Protein AF-A0A535CER4-F1 (afdb_monomer)

Solvent-accessible surface area (backbone atoms only — not comparable to full-atom values): 4671 Å² total; per-residue (Å²): 111,72,69,57,55,51,53,51,52,54,48,53,51,53,57,58,58,70,44,49,67,62,53,49,50,52,50,51,52,38,52,53,49,45,50,55,52,43,52,53,47,53,55,50,31,71,78,41,71,64,57,97,86,39,46,60,67,59,50,45,52,51,51,52,53,52,46,66,40,45,77,75,72,45,78,84,64,83,86,130

Structure (mmCIF, N/CA/C/O backbone):
data_AF-A0A535CER4-F1
#
_entry.id   AF-A0A535CER4-F1
#
loop_
_atom_site.group_PDB
_atom_site.id
_atom_site.type_symbol
_atom_site.label_atom_id
_atom_site.label_alt_id
_atom_site.label_comp_id
_atom_site.label_asym_id
_atom_site.label_entity_id
_atom_site.label_seq_id
_atom_site.pdbx_PDB_ins_code
_atom_site.Cartn_x
_atom_site.Cartn_y
_atom_site.Cartn_z
_atom_site.occupancy
_atom_site.B_iso_or_equiv
_atom_site.auth_seq_id
_atom_site.auth_comp_id
_atom_site.auth_asym_id
_atom_site.auth_atom_id
_atom_site.pdbx_PDB_model_num
ATOM 1 N N . MET A 1 1 ? -32.151 -9.369 7.815 1.00 80.25 1 MET A N 1
ATOM 2 C CA . MET A 1 1 ? -30.788 -9.944 7.892 1.00 80.25 1 MET A CA 1
ATOM 3 C C . MET A 1 1 ? -29.729 -9.055 7.240 1.00 80.25 1 MET A C 1
ATOM 5 O O . MET A 1 1 ? -28.790 -8.698 7.930 1.00 80.25 1 MET A O 1
ATOM 9 N N . LEU A 1 2 ? -29.887 -8.601 5.987 1.00 92.62 2 LEU A N 1
ATOM 10 C CA . LEU A 1 2 ? -28.877 -7.764 5.304 1.00 92.62 2 LEU A CA 1
ATOM 11 C C . LEU A 1 2 ? -28.456 -6.496 6.081 1.00 92.62 2 LEU A C 1
ATOM 13 O O . LEU A 1 2 ? -27.271 -6.217 6.213 1.00 92.62 2 LEU A O 1
ATOM 17 N N . ARG A 1 3 ? -29.420 -5.765 6.662 1.00 92.69 3 ARG A N 1
ATOM 18 C CA . ARG A 1 3 ? -29.152 -4.554 7.466 1.00 92.69 3 ARG A CA 1
ATOM 19 C C . ARG A 1 3 ? -28.248 -4.831 8.670 1.00 92.69 3 ARG A C 1
ATOM 21 O O . ARG A 1 3 ? -27.390 -4.019 8.973 1.00 92.69 3 ARG A O 1
ATOM 28 N N . PHE A 1 4 ? -28.409 -5.986 9.315 1.00 95.62 4 PHE A N 1
ATOM 29 C CA . PHE A 1 4 ? -27.563 -6.383 10.439 1.00 95.62 4 PHE A CA 1
ATOM 30 C C . PHE A 1 4 ? -26.109 -6.582 9.992 1.00 95.62 4 PHE A C 1
ATOM 32 O O . PHE A 1 4 ? -25.211 -5.983 10.574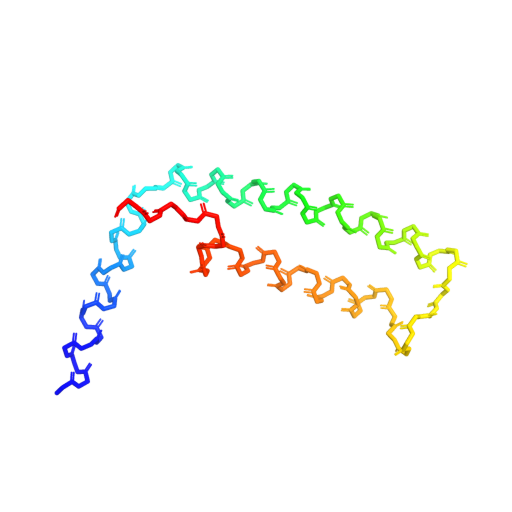 1.00 95.62 4 PHE A O 1
ATOM 39 N N . TYR A 1 5 ? -25.879 -7.338 8.912 1.00 94.94 5 TYR A N 1
ATOM 40 C CA . TYR A 1 5 ? -24.531 -7.538 8.368 1.00 94.94 5 TYR A CA 1
ATOM 41 C C . TYR A 1 5 ? -23.866 -6.221 7.951 1.00 94.94 5 TYR A C 1
ATOM 43 O O . TYR A 1 5 ? -22.684 -6.025 8.222 1.00 94.94 5 TYR A O 1
ATOM 51 N N . ILE A 1 6 ? -24.626 -5.297 7.352 1.00 96.19 6 ILE A N 1
ATOM 52 C CA . ILE A 1 6 ? -24.120 -3.968 6.981 1.00 96.19 6 ILE A CA 1
ATOM 53 C C . ILE A 1 6 ? -23.686 -3.175 8.223 1.00 96.19 6 ILE A C 1
ATOM 55 O O . ILE A 1 6 ? -22.601 -2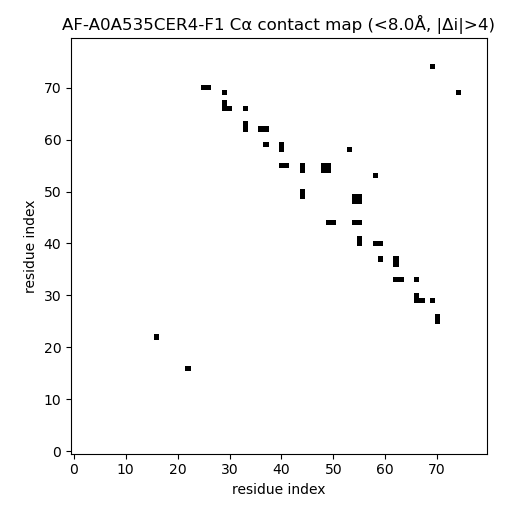.595 8.225 1.00 96.19 6 ILE A O 1
ATOM 59 N N . GLU A 1 7 ? -24.484 -3.164 9.294 1.00 95.75 7 GLU A N 1
ATOM 60 C CA . GLU A 1 7 ? -24.130 -2.439 10.523 1.00 95.75 7 GLU A CA 1
ATOM 61 C C . GLU A 1 7 ? -22.922 -3.050 11.246 1.00 95.75 7 GLU A C 1
ATOM 63 O O . GLU A 1 7 ? -22.059 -2.319 11.750 1.00 95.75 7 GLU A O 1
ATOM 68 N N . VAL A 1 8 ? -22.805 -4.383 11.248 1.00 95.06 8 VAL A N 1
ATOM 69 C CA . VAL A 1 8 ? -21.627 -5.084 11.781 1.00 95.06 8 VAL A CA 1
ATOM 70 C C . VAL A 1 8 ? -20.384 -4.719 10.971 1.00 95.06 8 VAL A C 1
ATOM 72 O O . VAL A 1 8 ? -19.382 -4.299 11.553 1.00 95.06 8 VAL A O 1
ATOM 75 N N . ALA A 1 9 ? -20.459 -4.787 9.638 1.00 91.69 9 ALA A N 1
ATOM 76 C CA . ALA A 1 9 ? -19.353 -4.418 8.757 1.00 91.69 9 ALA A CA 1
ATOM 77 C C . ALA A 1 9 ? -18.927 -2.954 8.963 1.00 91.69 9 ALA A C 1
ATOM 79 O O . ALA A 1 9 ? -17.741 -2.660 9.121 1.00 91.69 9 ALA A O 1
ATOM 80 N N . ARG A 1 10 ? -19.892 -2.030 9.058 1.00 94.06 10 ARG A N 1
ATOM 81 C CA . ARG A 1 10 ? -19.635 -0.604 9.311 1.00 94.06 10 ARG A CA 1
ATOM 82 C C . ARG A 1 10 ? -18.961 -0.367 10.661 1.00 94.06 10 ARG A C 1
ATOM 84 O O . ARG A 1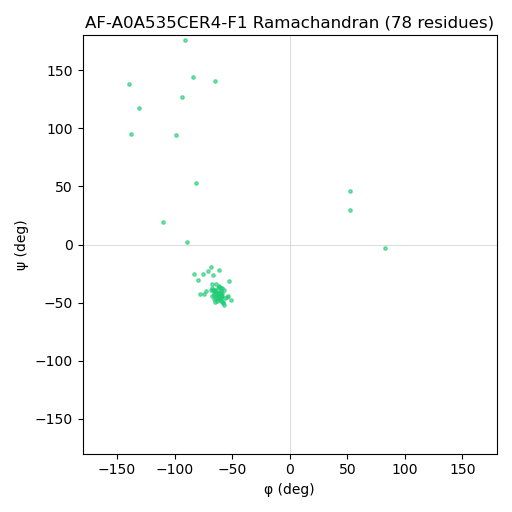 10 ? -18.114 0.518 10.794 1.00 94.06 10 ARG A O 1
ATOM 91 N N . THR A 1 11 ? -19.341 -1.128 11.679 1.00 93.12 11 THR A N 1
ATOM 92 C CA . THR A 1 11 ? -18.776 -1.005 13.027 1.00 93.12 11 THR A CA 1
ATOM 93 C C . THR A 1 11 ? -17.367 -1.588 13.097 1.00 93.12 11 THR A C 1
ATOM 95 O O . THR A 1 11 ? -16.471 -0.928 13.623 1.00 93.12 11 THR A O 1
ATOM 98 N N . ALA A 1 12 ? -17.132 -2.750 12.482 1.00 87.75 12 ALA A N 1
ATOM 99 C CA . ALA A 1 12 ? -15.797 -3.330 12.350 1.00 87.75 12 ALA A CA 1
ATOM 100 C C . ALA A 1 12 ? -14.845 -2.399 11.579 1.00 87.75 12 ALA A C 1
ATOM 102 O O . ALA A 1 12 ? -13.728 -2.146 12.027 1.00 87.75 12 ALA A O 1
ATOM 103 N N . PHE A 1 13 ? -15.316 -1.803 10.479 1.00 86.81 13 PHE A N 1
ATOM 104 C CA . PHE A 1 13 ? -14.538 -0.839 9.702 1.00 86.81 13 PHE A CA 1
ATOM 105 C C . PHE A 1 13 ? -14.176 0.411 10.516 1.00 86.81 13 PHE A C 1
ATOM 107 O O . PHE A 1 13 ? -13.021 0.834 10.529 1.00 86.81 13 PHE A O 1
ATOM 114 N N . ARG A 1 14 ? -15.134 0.970 11.272 1.00 88.69 14 ARG A N 1
ATOM 115 C CA . ARG A 1 14 ? -14.857 2.083 12.196 1.00 88.69 14 ARG A CA 1
ATOM 116 C C . ARG A 1 14 ? -13.807 1.714 13.241 1.00 88.69 14 ARG A C 1
ATOM 118 O O . ARG A 1 14 ? -12.924 2.526 13.491 1.00 88.69 14 ARG A O 1
ATOM 125 N N . ARG A 1 15 ? -13.863 0.502 13.806 1.00 87.06 15 ARG A N 1
ATOM 126 C CA . ARG A 1 15 ? -12.855 0.018 14.763 1.00 87.06 15 ARG A CA 1
ATOM 127 C C . ARG A 1 15 ? -11.465 -0.034 14.133 1.00 87.06 15 ARG A C 1
ATOM 129 O O . ARG A 1 15 ? -10.514 0.447 14.740 1.00 87.06 15 ARG A O 1
ATOM 136 N N . GLN A 1 16 ? -11.356 -0.555 12.911 1.00 83.31 16 GLN A N 1
ATOM 137 C CA . GLN A 1 16 ? -10.082 -0.616 12.195 1.00 83.31 16 GLN A CA 1
ATOM 138 C C . GLN A 1 16 ? -9.495 0.784 11.977 1.00 83.31 16 GLN A C 1
ATOM 140 O O . GLN A 1 16 ? -8.300 0.992 12.172 1.00 83.31 16 GLN A O 1
ATOM 145 N N . LEU A 1 17 ? -10.334 1.767 11.636 1.00 83.50 17 LEU A N 1
ATOM 146 C CA . LEU A 1 17 ? -9.908 3.146 11.393 1.00 83.50 17 LEU A CA 1
ATOM 147 C C . LEU A 1 17 ? -9.419 3.893 12.641 1.00 83.50 17 LEU A C 1
ATOM 149 O O . LEU A 1 17 ? -8.703 4.878 12.485 1.00 83.50 17 LEU A O 1
ATOM 153 N N . ILE A 1 18 ? -9.759 3.454 13.857 1.00 87.75 18 ILE A N 1
ATOM 154 C CA . ILE A 1 18 ? -9.260 4.080 15.097 1.00 87.75 18 ILE A CA 1
ATOM 155 C C . ILE A 1 18 ? -7.735 3.922 15.204 1.00 87.75 18 ILE A C 1
ATOM 157 O O . ILE A 1 18 ? -7.043 4.850 15.624 1.00 87.75 18 ILE A O 1
ATOM 161 N N . TYR A 1 19 ? -7.185 2.805 14.723 1.00 84.44 19 TYR A N 1
ATOM 162 C CA . TYR A 1 19 ? -5.747 2.522 14.716 1.00 84.44 19 TYR A CA 1
ATOM 163 C C . TYR A 1 19 ? -5.024 3.202 13.541 1.00 84.44 19 TYR A C 1
ATOM 165 O O . TYR A 1 19 ? -4.306 2.570 12.766 1.00 84.44 19 TYR A O 1
ATOM 173 N N . ARG A 1 20 ? -5.216 4.520 13.396 1.00 85.50 20 ARG A N 1
ATOM 174 C CA . ARG A 1 20 ? -4.743 5.320 12.249 1.00 85.50 20 ARG A CA 1
ATOM 175 C C . ARG A 1 20 ? -3.245 5.173 12.004 1.00 85.50 20 ARG A C 1
ATOM 177 O O . ARG A 1 20 ? -2.841 4.973 10.866 1.00 85.50 20 ARG A O 1
ATOM 184 N N . TRP A 1 21 ? -2.441 5.236 13.063 1.00 89.06 21 TRP A N 1
ATOM 185 C CA . TRP A 1 21 ? -0.987 5.114 12.962 1.00 89.06 21 TRP A CA 1
ATOM 186 C C . TRP A 1 21 ? -0.537 3.713 12.563 1.00 89.06 21 TRP A C 1
ATOM 188 O O . TRP A 1 21 ? 0.356 3.594 11.734 1.00 89.06 21 TRP A O 1
ATOM 198 N N . ALA A 1 22 ? -1.186 2.665 13.076 1.00 87.06 22 ALA A N 1
ATOM 199 C CA . ALA A 1 22 ? -0.885 1.293 12.673 1.00 87.06 22 ALA A CA 1
ATOM 200 C C . ALA A 1 22 ? -1.250 1.056 11.199 1.00 87.06 22 ALA A C 1
ATOM 202 O O . ALA A 1 22 ? -0.456 0.497 10.446 1.00 87.06 22 ALA A O 1
ATOM 203 N N . ASN A 1 23 ? -2.410 1.556 10.760 1.00 88.75 23 ASN A N 1
ATOM 204 C CA . ASN A 1 23 ? -2.816 1.479 9.356 1.00 88.75 23 ASN A CA 1
ATOM 205 C C . ASN A 1 23 ? -1.874 2.275 8.446 1.00 88.75 23 ASN A C 1
ATOM 207 O O . ASN A 1 23 ? -1.530 1.800 7.368 1.00 88.75 23 ASN A O 1
ATOM 211 N N . LEU A 1 24 ? -1.443 3.468 8.870 1.00 91.50 24 LEU A N 1
ATOM 212 C CA . LEU A 1 24 ? -0.514 4.290 8.098 1.00 91.50 24 LEU A CA 1
ATOM 213 C C . LEU A 1 24 ? 0.868 3.640 8.019 1.00 91.50 24 LEU A C 1
ATOM 215 O O . LEU A 1 24 ? 1.438 3.582 6.936 1.00 91.50 24 LEU A O 1
ATOM 219 N N . ALA A 1 25 ? 1.381 3.112 9.131 1.00 91.81 25 ALA A N 1
ATOM 220 C CA . ALA A 1 25 ? 2.634 2.369 9.148 1.00 91.81 25 ALA A CA 1
ATOM 221 C C . ALA A 1 25 ? 2.559 1.165 8.201 1.00 91.81 25 ALA A C 1
ATOM 223 O O . ALA A 1 25 ? 3.401 1.036 7.320 1.00 91.81 25 ALA A O 1
ATOM 224 N N . GLY A 1 26 ? 1.498 0.356 8.295 1.00 90.56 26 GLY A N 1
ATOM 225 C CA . GLY A 1 26 ? 1.280 -0.770 7.389 1.00 90.56 26 GLY A CA 1
ATOM 226 C C . GLY A 1 26 ? 1.177 -0.345 5.922 1.00 90.56 26 GLY A C 1
ATOM 227 O O . GLY A 1 26 ? 1.791 -0.967 5.058 1.00 90.56 26 GLY A O 1
ATOM 228 N N . LEU A 1 27 ? 0.460 0.741 5.622 1.00 93.00 27 LEU A N 1
ATOM 229 C CA . LEU A 1 27 ? 0.376 1.294 4.268 1.00 93.00 27 LEU A CA 1
ATOM 230 C C . LEU A 1 27 ? 1.757 1.703 3.744 1.00 93.00 27 LEU A C 1
ATOM 232 O O . LEU A 1 27 ? 2.125 1.318 2.637 1.00 93.00 27 LEU A O 1
ATOM 236 N N . LEU A 1 2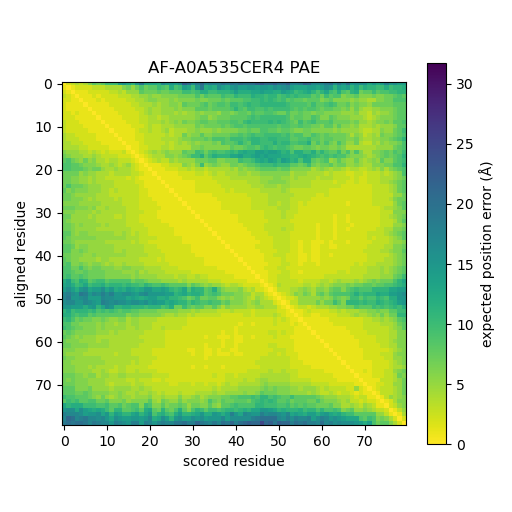8 ? 2.530 2.447 4.538 1.00 95.31 28 LEU A N 1
ATOM 237 C CA . LEU A 1 28 ? 3.871 2.896 4.164 1.00 95.31 28 LEU A CA 1
ATOM 238 C C . LEU A 1 28 ? 4.818 1.715 3.943 1.00 95.31 28 LEU A C 1
ATOM 240 O O . LEU A 1 28 ? 5.552 1.704 2.957 1.00 95.31 28 LEU A O 1
ATOM 244 N N . THR A 1 29 ? 4.763 0.697 4.802 1.00 93.75 29 THR A N 1
ATOM 245 C CA . THR A 1 29 ? 5.549 -0.530 4.641 1.00 93.75 29 THR A CA 1
ATOM 246 C C . THR A 1 29 ? 5.193 -1.258 3.342 1.00 93.75 29 THR A C 1
ATOM 248 O O . THR A 1 29 ? 6.096 -1.628 2.593 1.00 93.75 29 THR A O 1
ATOM 251 N N . ASN A 1 30 ? 3.904 -1.409 3.017 1.00 94.81 30 ASN A N 1
ATOM 252 C CA . ASN A 1 30 ? 3.490 -2.039 1.756 1.00 94.81 30 ASN A CA 1
ATOM 253 C C . ASN A 1 30 ? 3.900 -1.215 0.531 1.00 94.81 30 ASN A C 1
ATOM 255 O O . ASN A 1 30 ? 4.365 -1.781 -0.454 1.00 94.81 30 ASN A O 1
ATOM 259 N N . ILE A 1 31 ? 3.795 0.116 0.585 1.00 96.94 31 ILE A N 1
ATOM 260 C CA . ILE A 1 31 ? 4.274 0.992 -0.495 1.00 96.94 31 ILE A CA 1
ATOM 261 C C . ILE A 1 31 ? 5.784 0.827 -0.684 1.00 96.94 31 ILE A C 1
ATOM 263 O O . ILE A 1 31 ? 6.242 0.674 -1.814 1.00 96.94 31 ILE A O 1
ATOM 267 N N . PHE A 1 32 ? 6.554 0.822 0.404 1.00 97.69 32 PHE A N 1
ATOM 268 C CA . PHE A 1 32 ? 8.004 0.652 0.357 1.00 97.69 32 PHE A CA 1
ATOM 269 C C . PHE A 1 32 ? 8.398 -0.662 -0.329 1.00 97.69 32 PHE A C 1
ATOM 271 O O . PHE A 1 32 ? 9.175 -0.652 -1.286 1.00 97.69 32 PHE A O 1
ATOM 278 N N . PHE A 1 33 ? 7.806 -1.784 0.088 1.00 96.00 33 PHE A N 1
ATOM 279 C CA . PHE A 1 33 ? 8.061 -3.069 -0.560 1.00 96.00 33 PHE A CA 1
ATOM 280 C C . PHE A 1 33 ? 7.519 -3.120 -1.991 1.00 96.00 33 PHE A C 1
ATOM 282 O O . PHE A 1 33 ? 8.206 -3.628 -2.874 1.00 96.00 33 PHE A O 1
ATOM 289 N N . GLY A 1 34 ? 6.348 -2.543 -2.263 1.00 97.06 34 GLY A N 1
ATOM 290 C CA . GLY A 1 34 ? 5.797 -2.422 -3.614 1.00 97.06 34 GLY A CA 1
ATOM 291 C C . GLY A 1 34 ? 6.736 -1.689 -4.574 1.00 97.06 34 GLY A C 1
ATOM 292 O O . GLY A 1 34 ? 6.910 -2.125 -5.714 1.00 97.06 34 GLY A O 1
ATOM 293 N N . ILE A 1 35 ? 7.415 -0.639 -4.106 1.00 98.06 35 ILE A N 1
ATOM 294 C CA . ILE A 1 35 ? 8.450 0.072 -4.869 1.00 98.06 35 ILE A CA 1
ATOM 295 C C . ILE A 1 35 ? 9.663 -0.834 -5.119 1.00 98.06 35 ILE A C 1
ATOM 297 O O . ILE A 1 35 ? 10.113 -0.929 -6.261 1.00 98.06 35 ILE A O 1
ATOM 301 N N . ILE A 1 36 ? 10.166 -1.540 -4.098 1.00 98.00 36 ILE A N 1
ATOM 302 C CA . ILE A 1 36 ? 11.289 -2.484 -4.256 1.00 98.00 36 ILE A CA 1
ATOM 303 C C . ILE A 1 36 ? 10.955 -3.550 -5.307 1.00 98.00 36 ILE A C 1
ATOM 305 O O . ILE A 1 36 ? 11.713 -3.733 -6.261 1.00 98.00 36 ILE A O 1
ATOM 309 N N . PHE A 1 37 ? 9.803 -4.214 -5.179 1.00 96.88 37 PHE A N 1
ATOM 310 C CA . PHE A 1 37 ? 9.362 -5.222 -6.144 1.00 96.88 37 PHE A CA 1
ATOM 311 C C . PHE A 1 37 ? 9.174 -4.634 -7.544 1.00 96.88 37 PHE A C 1
ATOM 313 O O . PHE A 1 37 ? 9.521 -5.288 -8.525 1.00 96.88 37 PHE A O 1
ATOM 320 N N . SER A 1 38 ? 8.692 -3.392 -7.650 1.00 97.81 38 SER A N 1
ATOM 321 C CA . SER A 1 38 ? 8.565 -2.709 -8.939 1.00 97.81 38 SER A CA 1
ATOM 322 C C . SER A 1 38 ? 9.916 -2.565 -9.637 1.00 97.81 38 SER A C 1
ATOM 324 O O . SER A 1 38 ? 10.021 -2.885 -10.818 1.00 97.81 38 SER A O 1
ATOM 326 N N . TYR A 1 39 ? 10.967 -2.155 -8.920 1.00 97.69 39 TYR A N 1
ATOM 327 C CA . TYR A 1 39 ? 12.309 -2.057 -9.501 1.00 97.69 39 TYR A CA 1
ATOM 328 C C . TYR A 1 39 ? 12.876 -3.414 -9.915 1.00 97.69 39 TYR A C 1
ATOM 330 O O . TYR A 1 39 ? 13.477 -3.517 -10.982 1.00 97.69 39 TYR A O 1
ATOM 338 N N . VAL A 1 40 ? 12.643 -4.462 -9.121 1.00 96.50 40 VAL A N 1
ATOM 339 C CA . VAL A 1 40 ? 13.048 -5.831 -9.479 1.00 96.50 40 VAL A CA 1
ATOM 340 C C . VAL A 1 40 ? 12.343 -6.290 -10.759 1.00 96.50 40 VAL A C 1
ATOM 342 O O . VAL A 1 40 ? 12.993 -6.822 -11.656 1.00 96.50 40 VAL A O 1
ATOM 345 N N . ILE A 1 41 ? 11.036 -6.041 -10.882 1.00 96.19 41 ILE A N 1
ATOM 346 C CA . ILE A 1 41 ? 10.251 -6.376 -12.078 1.00 96.19 41 ILE A CA 1
ATOM 347 C C . ILE A 1 41 ? 10.738 -5.579 -13.287 1.00 96.19 41 ILE A C 1
ATOM 349 O O . ILE A 1 41 ? 10.963 -6.159 -14.344 1.00 96.19 41 ILE A O 1
ATOM 353 N N . ILE A 1 42 ? 10.957 -4.272 -13.148 1.00 96.06 42 ILE A N 1
ATOM 354 C CA . ILE A 1 42 ? 11.471 -3.440 -14.244 1.00 96.06 42 ILE A CA 1
ATOM 355 C C . ILE A 1 42 ? 12.843 -3.950 -14.703 1.00 96.06 42 ILE A C 1
ATOM 357 O O . ILE A 1 42 ? 13.052 -4.118 -15.903 1.00 96.06 42 ILE A O 1
ATOM 361 N N . ALA A 1 43 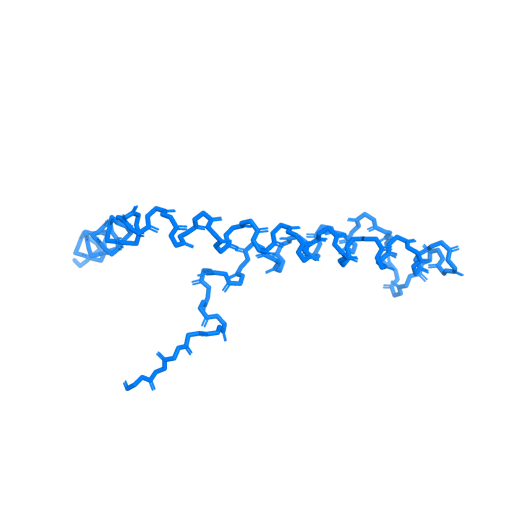? 13.751 -4.259 -13.773 1.00 96.12 43 ALA A N 1
ATOM 362 C CA . ALA A 1 43 ? 15.067 -4.808 -14.096 1.00 96.12 43 ALA A CA 1
ATOM 363 C C . ALA A 1 43 ? 14.969 -6.174 -14.801 1.00 96.12 43 ALA A C 1
ATOM 365 O O . ALA A 1 43 ? 15.657 -6.407 -15.796 1.00 96.12 43 ALA A O 1
ATOM 366 N N . LEU A 1 44 ? 14.073 -7.049 -14.333 1.00 94.31 44 LEU A N 1
ATOM 367 C CA . LEU A 1 44 ? 13.797 -8.343 -14.956 1.00 94.31 44 LEU A CA 1
ATOM 368 C C . LEU A 1 44 ? 13.312 -8.177 -16.400 1.00 94.31 44 LEU A C 1
ATOM 370 O O . LEU A 1 44 ? 13.825 -8.839 -17.302 1.00 94.31 44 LEU A O 1
ATOM 374 N N . PHE A 1 45 ? 12.356 -7.277 -16.625 1.00 94.88 45 PHE A N 1
ATOM 375 C CA . PHE A 1 45 ? 11.796 -7.020 -17.950 1.00 94.88 45 PHE A CA 1
ATOM 376 C C . PHE A 1 45 ? 12.769 -6.294 -18.884 1.00 94.88 45 PHE A C 1
ATOM 378 O O . PHE A 1 45 ? 12.674 -6.445 -20.099 1.00 94.88 45 PHE A O 1
ATOM 385 N N . HIS A 1 46 ? 13.7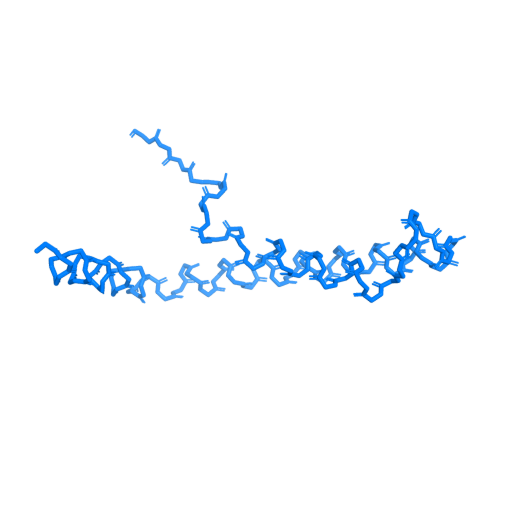54 -5.579 -18.340 1.00 93.62 46 HIS A N 1
ATOM 386 C CA . HIS A 1 46 ? 14.871 -5.043 -19.118 1.00 93.62 46 HIS A CA 1
ATOM 387 C C . HIS A 1 46 ? 15.755 -6.157 -19.699 1.00 93.62 46 HIS A C 1
ATOM 389 O O . HIS A 1 46 ? 16.184 -6.067 -20.846 1.00 93.62 46 HIS A O 1
ATOM 395 N N . ALA A 1 47 ? 15.999 -7.226 -18.934 1.00 93.19 47 ALA A N 1
ATOM 396 C CA . ALA A 1 47 ? 16.753 -8.391 -19.401 1.00 93.19 47 ALA A CA 1
ATOM 397 C C . ALA A 1 47 ? 15.907 -9.348 -20.262 1.00 93.19 47 ALA A C 1
ATOM 399 O O . ALA A 1 47 ? 16.433 -10.023 -21.147 1.00 93.19 47 ALA A O 1
ATOM 400 N N . ARG A 1 48 ? 14.594 -9.425 -20.007 1.00 90.06 48 ARG A N 1
ATOM 401 C CA . ARG A 1 48 ? 13.657 -10.304 -20.714 1.00 90.06 48 ARG A CA 1
ATOM 402 C C . ARG A 1 48 ? 12.342 -9.564 -21.020 1.00 90.06 48 ARG A C 1
ATOM 404 O O . ARG A 1 48 ? 11.443 -9.578 -20.184 1.00 90.06 48 ARG A O 1
ATOM 411 N N . PRO A 1 49 ? 12.193 -8.977 -22.225 1.00 83.81 49 PRO A N 1
ATOM 412 C CA . PRO A 1 49 ? 11.101 -8.045 -22.545 1.00 83.81 49 PRO A CA 1
ATOM 413 C C . PRO A 1 49 ? 9.678 -8.601 -22.445 1.00 83.81 49 PRO A C 1
ATOM 415 O O . PRO A 1 49 ? 8.732 -7.832 -22.305 1.00 83.81 49 PRO A O 1
ATOM 418 N N . SER A 1 50 ? 9.503 -9.921 -22.532 1.00 83.38 50 SER A N 1
ATOM 419 C CA . SER A 1 50 ? 8.211 -10.567 -22.302 1.00 83.38 50 SER A CA 1
ATOM 420 C C . SER A 1 50 ? 8.384 -11.856 -21.511 1.00 83.38 50 SER A C 1
ATOM 422 O O . SER A 1 50 ? 9.306 -12.649 -21.742 1.00 83.38 50 SER A O 1
ATOM 424 N N . VAL A 1 51 ? 7.476 -12.069 -20.561 1.00 84.25 51 VAL A N 1
ATOM 425 C CA . VAL A 1 51 ? 7.432 -13.269 -19.726 1.00 84.25 51 VAL A CA 1
ATOM 426 C C . VAL A 1 51 ? 6.003 -13.787 -19.751 1.00 84.25 51 VAL A C 1
ATOM 428 O O . VAL A 1 51 ? 5.088 -13.095 -19.325 1.00 84.25 51 VAL A O 1
ATOM 431 N N . ALA A 1 52 ? 5.804 -14.998 -20.279 1.00 85.00 52 ALA A N 1
ATOM 432 C CA . ALA A 1 52 ? 4.490 -15.648 -20.350 1.00 85.00 52 ALA A CA 1
ATOM 433 C C . ALA A 1 52 ? 3.374 -14.794 -21.003 1.00 85.00 52 ALA A C 1
ATOM 435 O O . ALA A 1 52 ? 2.208 -14.932 -20.654 1.00 85.00 52 ALA A O 1
ATOM 436 N N . GLY A 1 53 ? 3.729 -13.909 -21.944 1.00 87.88 53 GLY A N 1
ATOM 437 C CA . GLY A 1 53 ? 2.783 -13.017 -22.626 1.00 87.88 53 GLY A CA 1
ATOM 438 C C . GLY A 1 53 ? 2.423 -11.738 -21.861 1.00 87.88 53 GLY A C 1
ATOM 439 O O . GLY A 1 53 ? 1.724 -10.899 -22.419 1.00 87.88 53 GLY A O 1
ATOM 440 N N . PHE A 1 54 ? 2.921 -11.554 -20.636 1.00 92.31 54 PHE A N 1
ATOM 441 C CA . PHE A 1 54 ? 2.788 -10.296 -19.903 1.00 92.31 54 PHE A CA 1
ATOM 442 C C . PHE A 1 54 ? 3.883 -9.313 -20.301 1.00 92.31 54 PHE A C 1
ATOM 444 O O . PHE A 1 54 ? 5.033 -9.711 -20.528 1.00 92.31 54 PHE A O 1
ATOM 451 N N . ASP A 1 55 ? 3.523 -8.032 -20.340 1.00 92.88 55 ASP A N 1
ATOM 452 C CA . ASP A 1 55 ? 4.476 -6.931 -20.382 1.00 92.88 55 ASP A CA 1
ATOM 453 C C . ASP A 1 55 ? 4.831 -6.450 -18.956 1.00 92.88 55 ASP A C 1
ATOM 455 O O . ASP A 1 55 ? 4.300 -6.915 -17.934 1.00 92.88 55 ASP A O 1
ATOM 459 N N . VAL A 1 56 ? 5.763 -5.499 -18.873 1.00 95.44 56 VAL A N 1
ATOM 460 C CA . VAL A 1 56 ? 6.189 -4.919 -17.592 1.00 95.44 56 VAL A CA 1
ATOM 461 C C . VAL A 1 56 ? 5.036 -4.218 -16.866 1.00 95.44 56 VAL A C 1
ATOM 463 O O . VAL A 1 56 ? 4.943 -4.274 -15.640 1.00 95.44 56 VAL A O 1
ATOM 466 N N . ARG A 1 57 ? 4.129 -3.568 -17.600 1.00 95.62 57 ARG A N 1
ATOM 467 C CA . ARG A 1 57 ? 3.035 -2.776 -17.036 1.00 95.62 57 ARG A CA 1
ATOM 468 C C . ARG A 1 57 ? 1.968 -3.681 -16.425 1.00 95.62 57 ARG A C 1
ATOM 470 O O . ARG A 1 57 ? 1.467 -3.364 -15.346 1.00 95.62 57 ARG A O 1
ATOM 477 N N . ASP A 1 58 ? 1.646 -4.793 -17.067 1.00 95.38 58 ASP A N 1
ATOM 478 C CA . ASP A 1 58 ? 0.699 -5.786 -16.569 1.00 95.38 58 ASP A CA 1
ATOM 479 C C . ASP A 1 58 ? 1.225 -6.467 -15.310 1.00 95.38 58 ASP A C 1
ATOM 481 O O . ASP A 1 58 ? 0.507 -6.568 -14.311 1.00 95.38 58 ASP A O 1
ATOM 485 N N . THR A 1 59 ? 2.509 -6.824 -15.309 1.00 95.69 59 THR A N 1
ATOM 486 C CA . THR A 1 59 ? 3.153 -7.411 -14.130 1.00 95.69 59 THR A CA 1
ATOM 487 C C . THR A 1 59 ? 3.160 -6.425 -12.960 1.00 95.69 59 THR A C 1
ATOM 489 O O . THR A 1 59 ? 2.787 -6.790 -11.846 1.00 95.69 59 THR A O 1
ATOM 492 N N . LEU A 1 60 ? 3.488 -5.150 -13.204 1.00 96.88 60 LEU A N 1
ATOM 493 C CA . LEU A 1 60 ? 3.440 -4.111 -12.171 1.00 96.88 60 LEU A CA 1
ATOM 494 C C . LEU A 1 60 ? 2.023 -3.907 -11.620 1.00 96.88 60 LEU A C 1
ATOM 496 O O . LEU A 1 60 ? 1.852 -3.836 -10.404 1.00 96.88 60 LEU A O 1
ATOM 500 N N . ARG A 1 61 ? 0.997 -3.849 -12.478 1.00 96.88 61 ARG A N 1
ATOM 501 C CA . ARG A 1 61 ? -0.408 -3.744 -12.036 1.00 96.88 61 ARG A CA 1
ATOM 502 C C . ARG A 1 61 ? -0.781 -4.890 -11.103 1.00 96.88 61 ARG A C 1
ATOM 504 O O . ARG A 1 61 ? -1.366 -4.647 -10.048 1.00 96.88 61 ARG A O 1
ATOM 511 N N . TYR A 1 62 ? -0.413 -6.114 -11.474 1.00 95.06 62 TYR A N 1
ATOM 512 C CA . TYR A 1 62 ? -0.649 -7.290 -10.646 1.00 95.06 62 TYR A CA 1
ATOM 513 C C . TYR A 1 62 ? 0.077 -7.188 -9.298 1.00 95.06 62 TYR A C 1
ATOM 515 O O . TYR A 1 62 ? -0.534 -7.387 -8.250 1.00 95.06 62 TYR A O 1
ATOM 523 N N . THR A 1 63 ? 1.351 -6.797 -9.293 1.00 95.94 63 THR A N 1
ATOM 524 C CA . THR A 1 63 ? 2.120 -6.621 -8.054 1.00 95.94 63 THR A CA 1
ATOM 525 C C . THR A 1 63 ? 1.494 -5.587 -7.125 1.00 95.94 63 THR A C 1
ATOM 527 O O . THR A 1 63 ? 1.351 -5.855 -5.934 1.00 95.94 63 THR A O 1
ATOM 530 N N . TRP A 1 64 ? 1.072 -4.433 -7.643 1.00 96.88 64 TRP A N 1
ATOM 531 C CA . TRP A 1 64 ? 0.427 -3.402 -6.827 1.00 96.88 64 TRP A CA 1
ATOM 532 C C . TRP A 1 64 ? -0.950 -3.833 -6.310 1.00 96.88 64 TRP A C 1
ATOM 534 O O . TRP A 1 64 ? -1.297 -3.504 -5.175 1.00 96.88 64 TRP A O 1
ATOM 544 N N . LEU A 1 65 ? -1.699 -4.627 -7.083 1.00 96.19 65 LEU A N 1
ATOM 545 C CA . LEU A 1 65 ? -2.938 -5.248 -6.610 1.00 96.19 65 LEU A CA 1
ATOM 546 C C . LEU A 1 65 ? -2.673 -6.190 -5.426 1.00 96.19 65 LEU A C 1
ATOM 548 O O . LEU A 1 65 ? -3.380 -6.124 -4.421 1.00 96.19 65 LEU A O 1
ATOM 552 N N . VAL A 1 66 ? -1.628 -7.019 -5.511 1.00 94.31 66 VAL A N 1
ATOM 553 C CA . VAL A 1 66 ? -1.220 -7.910 -4.414 1.00 94.31 66 VAL A CA 1
ATOM 554 C C . VAL A 1 66 ? -0.809 -7.103 -3.178 1.00 94.31 66 VAL A C 1
ATOM 556 O O . VAL A 1 66 ? -1.303 -7.387 -2.089 1.00 94.31 66 VAL A O 1
ATOM 559 N N . GLN A 1 67 ? 0.017 -6.062 -3.332 1.00 95.25 67 GLN A N 1
ATOM 560 C CA . GLN A 1 67 ? 0.451 -5.202 -2.216 1.00 95.25 67 GLN A CA 1
ATOM 561 C C . GLN A 1 67 ? -0.730 -4.514 -1.510 1.00 95.25 67 GLN A C 1
ATOM 563 O O . GLN A 1 67 ? -0.750 -4.419 -0.283 1.00 95.25 67 GLN A O 1
ATOM 568 N N . ALA A 1 68 ? -1.753 -4.088 -2.258 1.00 93.50 68 ALA A N 1
ATOM 569 C CA . ALA A 1 68 ? -2.958 -3.484 -1.687 1.00 93.50 68 ALA A CA 1
ATOM 570 C C . ALA A 1 68 ? -3.794 -4.471 -0.847 1.00 93.50 68 ALA A C 1
ATOM 572 O O . ALA A 1 68 ? -4.512 -4.054 0.062 1.00 93.50 68 ALA A O 1
ATOM 573 N N . MET A 1 69 ? -3.699 -5.774 -1.128 1.00 92.75 69 MET A N 1
ATOM 574 C CA . MET A 1 69 ? -4.478 -6.806 -0.438 1.00 92.75 69 MET A CA 1
ATOM 575 C C . MET A 1 69 ? -3.855 -7.251 0.889 1.00 92.75 69 MET A C 1
ATOM 577 O O . MET A 1 69 ? -4.596 -7.685 1.768 1.00 92.75 69 MET A O 1
ATOM 581 N N . VAL A 1 70 ? -2.535 -7.115 1.071 1.00 91.56 70 VAL A N 1
ATOM 582 C CA . VAL A 1 70 ? -1.782 -7.666 2.222 1.00 91.56 70 VAL A CA 1
ATOM 583 C C . VAL A 1 70 ? -2.401 -7.293 3.574 1.00 91.56 70 VAL A C 1
ATOM 585 O O . VAL A 1 70 ? -2.618 -8.155 4.425 1.00 91.56 70 VAL A O 1
ATOM 588 N N . MET A 1 71 ? -2.732 -6.013 3.769 1.00 87.69 71 MET A N 1
ATOM 589 C CA . MET A 1 71 ? -3.326 -5.530 5.025 1.00 87.69 71 MET A CA 1
ATOM 590 C C . MET A 1 71 ? -4.803 -5.904 5.172 1.00 87.69 71 MET A C 1
ATOM 592 O O . MET A 1 71 ? -5.304 -5.983 6.290 1.00 87.69 71 MET A O 1
ATOM 596 N N . ILE A 1 72 ? -5.507 -6.114 4.057 1.00 87.06 72 ILE A N 1
ATOM 597 C CA . ILE A 1 72 ? -6.949 -6.389 4.037 1.00 87.06 72 ILE A CA 1
ATOM 598 C C . ILE A 1 72 ? -7.214 -7.841 4.430 1.00 87.06 72 ILE A C 1
ATOM 600 O O . ILE A 1 72 ? -8.122 -8.108 5.213 1.00 87.06 72 ILE A O 1
ATOM 604 N N . VAL A 1 73 ? -6.412 -8.771 3.907 1.00 89.00 73 VAL A N 1
ATOM 605 C CA . VAL A 1 73 ? -6.578 -10.212 4.160 1.00 89.00 73 VAL A CA 1
ATOM 606 C C . VAL A 1 73 ? -5.821 -10.699 5.398 1.00 89.00 73 VAL A C 1
ATOM 608 O O . VAL A 1 73 ? -5.860 -11.885 5.700 1.00 89.00 73 VAL A O 1
ATOM 611 N N . MET A 1 74 ? -5.152 -9.791 6.119 1.00 83.50 74 MET A N 1
ATOM 612 C CA . MET A 1 74 ? -4.388 -10.082 7.338 1.00 83.50 74 MET A CA 1
ATOM 613 C C . MET A 1 74 ? -3.371 -11.219 7.152 1.00 83.50 74 MET A C 1
ATOM 615 O O . MET A 1 74 ? -3.251 -12.092 8.007 1.00 83.50 74 MET A O 1
ATOM 619 N N . THR A 1 75 ? -2.603 -11.198 6.055 1.00 82.75 75 THR A N 1
ATOM 620 C CA . THR A 1 75 ? -1.641 -12.267 5.710 1.00 82.75 75 THR A CA 1
ATOM 621 C C . THR A 1 75 ? -0.667 -12.602 6.846 1.00 82.75 75 THR A C 1
ATOM 623 O O . THR A 1 75 ? -0.245 -13.745 6.978 1.00 82.75 75 THR A O 1
ATOM 626 N N . PHE A 1 76 ? -0.319 -11.609 7.669 1.00 81.06 76 PHE A N 1
ATOM 6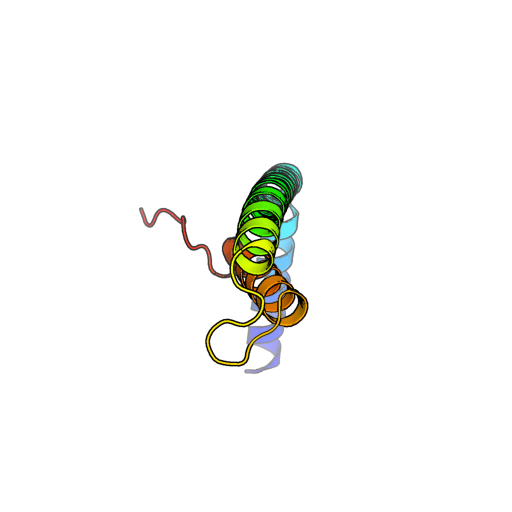27 C CA . PHE A 1 76 ? 0.619 -11.730 8.790 1.00 81.06 76 PHE A CA 1
ATOM 628 C C . PHE A 1 76 ? -0.061 -11.627 10.166 1.00 81.06 76 PHE A C 1
ATOM 630 O O . PHE A 1 76 ? 0.591 -11.284 11.151 1.00 81.06 76 PHE A O 1
ATOM 637 N N . GLY A 1 77 ? -1.379 -11.838 10.235 1.00 73.44 77 GLY A N 1
ATOM 638 C CA . GLY A 1 77 ? -2.119 -11.826 11.494 1.00 73.44 77 GLY A CA 1
ATOM 639 C C . GLY A 1 77 ? -1.685 -12.969 12.412 1.00 73.44 77 GLY A C 1
ATOM 640 O O . GLY A 1 77 ? -1.453 -14.085 11.953 1.00 73.44 77 GLY A O 1
ATOM 641 N N . TRP A 1 78 ? -1.594 -12.684 13.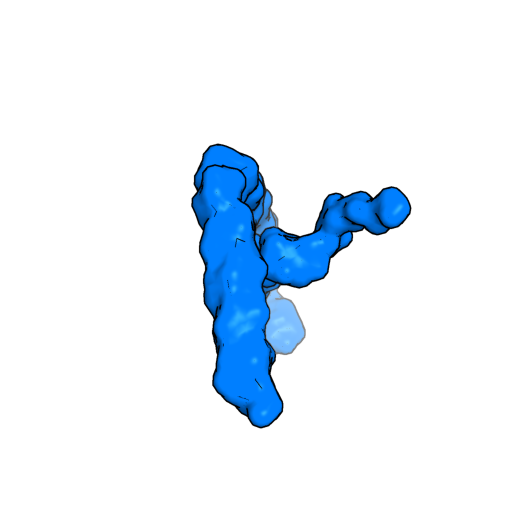709 1.00 68.44 78 TRP A N 1
ATOM 642 C CA . TRP A 1 78 ? -1.396 -13.699 14.739 1.00 68.44 78 TRP A CA 1
ATOM 643 C C . TRP A 1 78 ? -2.764 -14.126 15.272 1.00 68.44 78 TRP A C 1
ATOM 645 O O . TRP A 1 78 ? -3.585 -13.275 15.621 1.00 68.44 78 TRP A O 1
ATOM 655 N N . TYR A 1 79 ? -3.016 -15.434 15.268 1.00 70.44 79 TYR A N 1
ATOM 656 C CA . TYR A 1 79 ? -4.187 -16.040 15.892 1.00 70.44 79 TYR A CA 1
ATOM 657 C C . TYR A 1 79 ? -3.736 -16.577 17.248 1.00 70.44 79 TYR A C 1
ATOM 659 O O . TYR A 1 79 ? -3.167 -17.666 17.309 1.00 70.44 79 TYR A O 1
ATOM 667 N N . ASP A 1 80 ? -3.917 -15.774 18.292 1.00 57.59 80 ASP A N 1
ATOM 668 C CA . ASP A 1 80 ? -3.846 -1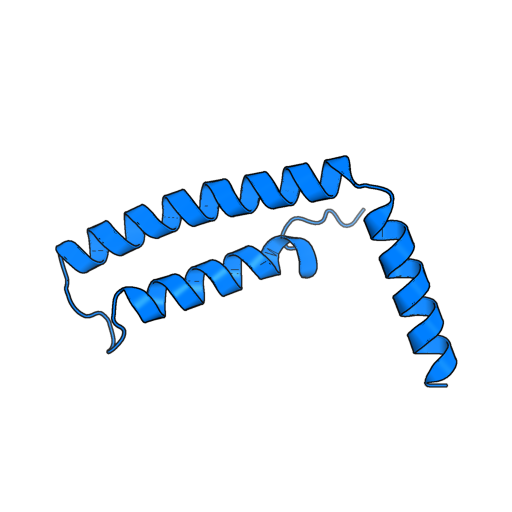6.266 19.671 1.00 57.59 80 ASP A CA 1
ATOM 669 C C . ASP A 1 80 ? -5.105 -17.083 20.008 1.00 57.59 80 ASP A C 1
ATOM 671 O O . ASP A 1 80 ? -6.209 -16.694 19.545 1.00 57.59 80 ASP A O 1
#

Mean predicted aligned error: 5.2 Å

Sequence (80 aa):
MLRFYIEVARTAFRRQLIYRWANLAGLLTNIFFGIIFSYVIIALFHARPSVAGFDVRDTLRYTWLVQAMVMIVMTFGWYD

Foldseek 3Di:
DVVVVVVVVVVVVVVVVVPVVVVVVLLVVLVVVLVVVLVVLVVVCVVPQDDPNDGSVRVSVVSVVVSVCCVVVVVPDDDD

pLDDT: mean 90.72, std 7.22, range [57.59, 98.06]

Secondary structure (DSSP, 8-state):
-HHHHHHHHHHHHHHHHH-HHHHHHHHHHHHHHHHHHHHHHHHHHHHSS-BTTB-HHHHHHHHHHHHHHTTTTTTT----

Radius of gyration: 17.47 Å; Cα contacts (8 Å, |Δi|>4): 27; chains: 1; bounding box: 48×22×42 Å